Protein AF-A0A7K0Q0A1-F1 (afdb_monomer)

Secondary structure (DSSP, 8-state):
-PPPP--SSPPHHHHHHHHHHHH-S------------BTTB-EEEEEEE-TT--EEEEEEEEHHHHHHHHHHHTT--HHHHHHHHHHTS--HHHHHHHHHHHHHHTT-

Radius of gyration: 14.65 Å; Cα contacts (8 Å, |Δi|>4): 108; chains: 1; bounding box: 31×41×40 Å

Mean predicted aligned error: 4.22 Å

pLDDT: mean 91.86, std 8.68, range [50.81, 98.31]

Solvent-accessible surface area (backbone atoms only — not comparable to full-atom values): 6755 Å² total; per-residue (Å²): 135,81,79,79,78,93,63,97,65,72,51,69,64,58,54,40,56,49,52,26,66,66,57,74,47,98,71,87,74,72,95,71,80,83,89,69,78,42,97,93,39,53,55,51,74,49,78,43,59,48,100,85,69,46,83,74,49,74,52,78,35,51,46,59,58,44,37,51,51,14,26,54,68,70,67,48,61,68,65,64,34,52,47,28,51,73,72,66,47,75,53,71,68,41,50,58,43,35,51,53,56,53,54,61,56,65,77,100

Sequence (108 aa):
MSAPVKTGLPTNKAVLDLLQGLLGRGITVAPGAPVTPTPSRPTAFATYVDPGYGLNAVVLIDLPLAAWCAGALALLPKGGCEDSVSDGELSEMQVEVLHEVVNVAASL

Structure (mmCIF, N/CA/C/O backbone):
data_AF-A0A7K0Q0A1-F1
#
_entry.id   AF-A0A7K0Q0A1-F1
#
loop_
_atom_site.group_PDB
_atom_site.id
_atom_site.type_symbol
_atom_site.label_atom_id
_atom_site.label_alt_id
_atom_site.label_comp_id
_atom_site.label_asym_id
_atom_site.label_entity_id
_atom_site.label_seq_id
_atom_site.pdbx_PDB_ins_code
_atom_site.Cartn_x
_atom_site.Cartn_y
_atom_site.Cartn_z
_atom_site.occupancy
_atom_site.B_iso_or_equiv
_atom_site.auth_seq_id
_atom_site.auth_comp_id
_atom_site.auth_asym_id
_atom_site.auth_atom_id
_atom_site.pdbx_PDB_model_num
ATOM 1 N N . MET A 1 1 ? 4.205 -28.714 -5.685 1.00 50.81 1 MET A N 1
ATOM 2 C CA . MET A 1 1 ? 4.255 -27.237 -5.736 1.00 50.81 1 MET A CA 1
ATOM 3 C C . MET A 1 1 ? 4.790 -26.848 -7.104 1.00 50.81 1 MET A C 1
ATOM 5 O O . MET A 1 1 ? 5.863 -27.323 -7.450 1.00 50.81 1 MET A O 1
ATOM 9 N N . SER A 1 2 ? 4.023 -26.115 -7.914 1.00 54.22 2 SER A N 1
ATOM 10 C CA . SER A 1 2 ? 4.498 -25.647 -9.226 1.00 54.22 2 SER A CA 1
ATOM 11 C C . SER A 1 2 ? 5.517 -24.529 -9.024 1.00 54.22 2 SER A C 1
ATOM 13 O O . SER A 1 2 ? 5.336 -23.706 -8.126 1.00 54.22 2 SER A O 1
ATO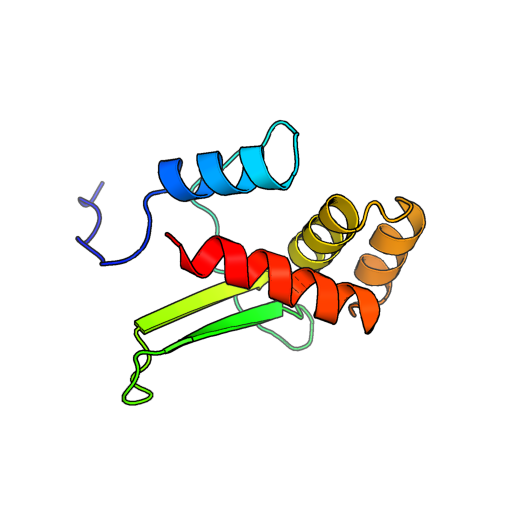M 15 N N . ALA A 1 3 ? 6.578 -24.501 -9.830 1.00 56.62 3 ALA A N 1
ATOM 16 C CA . ALA A 1 3 ? 7.524 -23.391 -9.821 1.00 56.62 3 ALA A CA 1
ATOM 17 C C . ALA A 1 3 ? 6.781 -22.072 -10.122 1.00 56.62 3 ALA A C 1
ATOM 19 O O . ALA A 1 3 ? 5.855 -22.084 -10.944 1.00 56.62 3 ALA A O 1
ATOM 20 N N . PRO A 1 4 ? 7.144 -20.953 -9.470 1.00 60.50 4 PRO A N 1
ATOM 21 C CA . PRO A 1 4 ? 6.532 -19.668 -9.769 1.00 60.50 4 PRO A CA 1
ATOM 22 C C . PRO A 1 4 ? 6.802 -19.297 -11.230 1.00 60.50 4 PRO A C 1
ATOM 24 O O . PRO A 1 4 ? 7.918 -19.455 -11.730 1.00 60.50 4 PRO A O 1
ATOM 27 N N . VAL A 1 5 ? 5.767 -18.811 -11.919 1.00 67.19 5 VAL A N 1
ATOM 28 C CA . VAL A 1 5 ? 5.907 -18.210 -13.250 1.00 67.19 5 VAL A CA 1
ATOM 29 C C . VAL A 1 5 ? 6.926 -17.076 -13.137 1.00 67.19 5 VAL A C 1
ATOM 31 O O . VAL A 1 5 ? 6.818 -16.243 -12.237 1.00 67.19 5 VAL A O 1
ATOM 34 N N . LYS A 1 6 ? 7.926 -17.040 -14.027 1.00 67.19 6 LYS A N 1
ATOM 35 C CA . LYS A 1 6 ? 8.801 -15.868 -14.145 1.00 67.19 6 LYS A CA 1
ATOM 36 C C . LYS A 1 6 ? 7.940 -14.698 -14.611 1.00 67.19 6 LYS A C 1
ATOM 38 O O . LYS A 1 6 ? 7.540 -14.652 -15.769 1.00 67.19 6 LYS A O 1
ATOM 43 N N . THR A 1 7 ? 7.631 -13.800 -13.690 1.00 79.62 7 THR A N 1
ATOM 44 C CA . THR A 1 7 ? 6.931 -12.545 -13.963 1.00 79.62 7 THR A CA 1
ATOM 45 C C . THR A 1 7 ? 7.927 -11.393 -13.859 1.00 79.62 7 THR A C 1
ATOM 47 O O . THR A 1 7 ? 8.970 -11.539 -13.223 1.00 79.62 7 THR A O 1
ATOM 50 N N . GLY A 1 8 ? 7.614 -10.256 -14.484 1.00 84.69 8 GLY A N 1
ATOM 51 C CA . GLY A 1 8 ? 8.336 -8.998 -14.258 1.00 84.69 8 GLY A CA 1
ATOM 52 C C . GLY A 1 8 ? 7.952 -8.307 -12.945 1.00 84.69 8 GLY A C 1
ATOM 53 O O . GLY A 1 8 ? 8.330 -7.165 -12.739 1.00 84.69 8 GLY A O 1
ATOM 54 N N . LEU A 1 9 ? 7.165 -8.969 -12.089 1.00 89.75 9 LEU A N 1
ATOM 55 C CA . LEU A 1 9 ? 6.713 -8.414 -10.820 1.00 89.75 9 LEU A CA 1
ATOM 56 C C . LEU A 1 9 ? 7.783 -8.606 -9.735 1.00 89.75 9 LEU A C 1
ATOM 58 O O . LEU A 1 9 ? 8.541 -9.584 -9.779 1.00 89.75 9 LEU A O 1
ATOM 62 N N . PRO A 1 10 ? 7.824 -7.717 -8.730 1.00 92.25 10 PRO A N 1
ATOM 63 C CA . PRO A 1 10 ? 8.792 -7.814 -7.654 1.00 92.25 10 PRO A CA 1
ATOM 64 C C . PRO A 1 10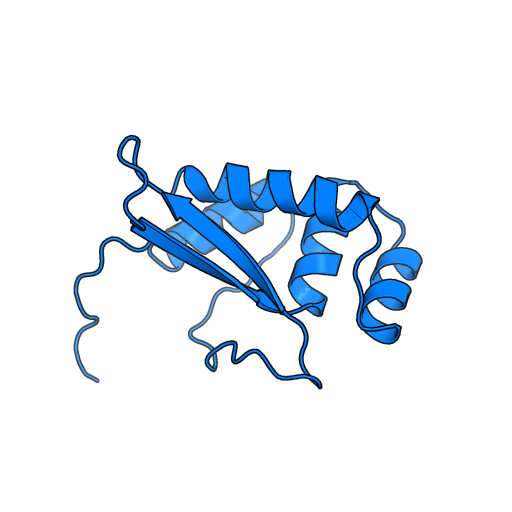 ? 8.640 -9.096 -6.839 1.00 92.25 10 PRO A C 1
ATOM 66 O O . PRO A 1 10 ? 7.555 -9.649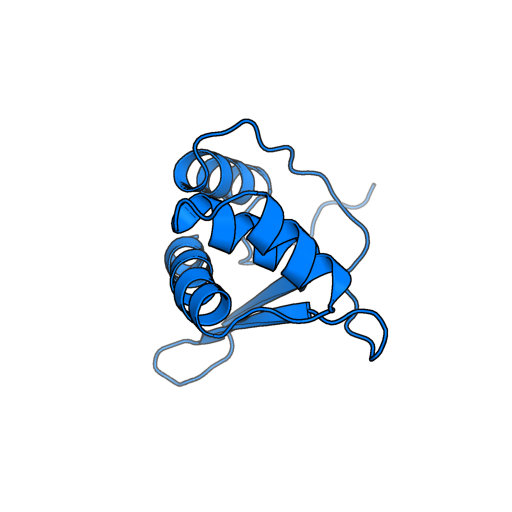 -6.654 1.00 92.25 10 PRO A O 1
ATOM 69 N N . THR A 1 11 ? 9.763 -9.559 -6.295 1.00 91.94 11 THR A N 1
ATOM 70 C CA . THR A 1 11 ? 9.766 -10.691 -5.363 1.00 91.94 11 THR A CA 1
ATOM 71 C C . THR A 1 11 ? 9.162 -10.290 -4.015 1.00 91.94 11 THR A C 1
ATOM 73 O O . THR A 1 11 ? 9.268 -9.138 -3.597 1.00 91.94 11 THR A O 1
ATOM 76 N N . ASN A 1 12 ? 8.632 -11.260 -3.259 1.00 92.00 12 ASN A N 1
ATOM 77 C CA . ASN A 1 12 ? 8.144 -11.022 -1.891 1.00 92.00 12 ASN A CA 1
ATOM 78 C C . ASN A 1 12 ? 9.192 -10.347 -0.992 1.00 92.00 12 ASN A C 1
ATOM 80 O O . ASN A 1 12 ? 8.835 -9.547 -0.133 1.00 92.00 12 ASN A O 1
ATOM 84 N N . LYS A 1 13 ? 10.480 -10.663 -1.188 1.00 93.31 13 LYS A N 1
ATOM 85 C CA . LYS A 1 13 ? 11.573 -10.029 -0.449 1.00 93.31 13 LYS A CA 1
ATOM 86 C C . LYS A 1 13 ? 11.705 -8.543 -0.792 1.00 93.31 13 LYS A C 1
ATOM 88 O O . LYS A 1 13 ? 11.837 -7.743 0.120 1.00 93.31 13 LYS A O 1
ATOM 93 N N . ALA A 1 14 ? 11.632 -8.180 -2.071 1.00 94.69 14 ALA A N 1
ATOM 94 C CA . ALA A 1 14 ? 11.709 -6.781 -2.491 1.00 94.69 14 ALA A CA 1
ATOM 95 C C . ALA A 1 14 ? 10.534 -5.958 -1.930 1.00 94.69 14 ALA A C 1
ATOM 97 O O . ALA A 1 14 ? 10.740 -4.871 -1.400 1.00 94.69 14 ALA A O 1
ATOM 98 N N . VAL A 1 15 ? 9.320 -6.523 -1.948 1.00 94.06 15 VAL A N 1
ATOM 99 C CA . VAL A 1 15 ? 8.134 -5.905 -1.325 1.00 94.06 15 VAL A CA 1
ATOM 100 C C . VAL A 1 15 ? 8.312 -5.753 0.189 1.00 94.06 15 VAL A C 1
ATOM 102 O O . VAL A 1 15 ? 7.997 -4.702 0.743 1.00 94.06 15 VAL A O 1
ATOM 105 N N . LEU A 1 16 ? 8.831 -6.782 0.867 1.00 95.25 16 LEU A N 1
ATOM 106 C CA . LEU A 1 16 ? 9.111 -6.735 2.303 1.00 95.25 16 LEU A CA 1
ATOM 107 C C . LEU A 1 16 ? 10.115 -5.629 2.644 1.00 95.25 16 LEU A C 1
ATOM 109 O O . LEU A 1 16 ? 9.838 -4.821 3.527 1.00 95.25 16 LEU A O 1
ATOM 113 N N . ASP A 1 17 ? 11.249 -5.597 1.944 1.00 95.56 17 ASP A N 1
ATOM 114 C CA . ASP A 1 17 ? 12.325 -4.633 2.178 1.00 95.56 17 ASP A CA 1
ATOM 115 C C . ASP A 1 17 ? 11.812 -3.192 1.958 1.00 95.56 17 ASP A C 1
ATOM 117 O O . ASP A 1 17 ? 12.064 -2.314 2.787 1.00 95.56 17 ASP A O 1
ATOM 121 N N . LEU A 1 18 ? 11.008 -2.965 0.908 1.00 94.88 18 LEU A N 1
ATOM 122 C CA . LEU A 1 18 ? 10.366 -1.675 0.639 1.00 94.88 18 LEU A CA 1
ATOM 123 C C . LEU A 1 18 ? 9.425 -1.253 1.774 1.00 94.88 18 LEU A C 1
ATOM 125 O O . LEU A 1 18 ? 9.555 -0.154 2.307 1.00 94.88 18 LEU A O 1
ATOM 129 N N . LEU A 1 19 ? 8.478 -2.114 2.161 1.00 93.75 19 LEU A N 1
ATOM 130 C CA . LEU A 1 19 ? 7.474 -1.781 3.177 1.00 93.75 19 LEU A CA 1
ATOM 131 C C . LEU A 1 19 ? 8.092 -1.612 4.569 1.00 93.75 19 LEU A C 1
ATOM 133 O O . LEU A 1 19 ? 7.645 -0.756 5.329 1.00 93.75 19 LEU A O 1
ATOM 137 N N . GLN A 1 20 ? 9.120 -2.390 4.918 1.00 94.88 20 GLN A N 1
ATOM 138 C CA . GLN A 1 20 ? 9.852 -2.201 6.174 1.00 94.88 20 GLN A CA 1
ATOM 139 C C . GLN A 1 20 ? 10.592 -0.863 6.196 1.00 94.88 20 GLN A C 1
ATOM 141 O O . GLN A 1 20 ? 10.524 -0.156 7.200 1.00 94.88 20 GLN A O 1
ATOM 146 N N . GLY A 1 21 ? 11.260 -0.504 5.094 1.00 92.81 21 GLY A N 1
ATOM 147 C CA . GLY A 1 21 ? 11.940 0.783 4.962 1.00 92.81 21 GLY A CA 1
ATOM 148 C C . GLY A 1 21 ? 10.971 1.963 5.010 1.00 92.81 21 GLY A C 1
ATOM 149 O O . GLY A 1 21 ? 11.215 2.926 5.730 1.00 92.81 21 GLY A O 1
ATOM 150 N N . LEU A 1 22 ? 9.846 1.859 4.299 1.00 91.88 22 LEU A N 1
ATOM 151 C CA . LEU A 1 22 ? 8.840 2.917 4.208 1.00 91.88 22 LEU A CA 1
ATOM 152 C C . LEU A 1 22 ? 8.081 3.127 5.523 1.00 91.88 22 LEU A C 1
ATOM 154 O O . LEU A 1 22 ? 7.822 4.260 5.913 1.00 91.88 22 LEU A O 1
ATOM 158 N N . LEU A 1 23 ? 7.703 2.041 6.202 1.00 89.88 23 LEU A N 1
ATOM 159 C CA . LEU A 1 23 ? 6.826 2.100 7.377 1.00 89.88 23 LEU A CA 1
ATOM 160 C C . LEU A 1 23 ? 7.591 2.071 8.708 1.00 89.88 23 LEU A C 1
ATOM 162 O O . LEU A 1 23 ? 6.969 2.195 9.762 1.00 89.88 23 LEU A O 1
ATOM 166 N N . GLY A 1 24 ? 8.910 1.850 8.682 1.00 89.81 24 GLY A N 1
ATOM 167 C CA . GLY A 1 24 ? 9.777 1.875 9.865 1.00 89.81 24 GLY A CA 1
ATOM 168 C C . GLY A 1 24 ? 9.425 0.842 10.943 1.00 89.81 24 GLY A C 1
ATOM 169 O O . GLY A 1 24 ? 9.722 1.052 12.118 1.00 89.81 24 GLY A O 1
ATOM 170 N N . ARG A 1 25 ? 8.754 -0.259 10.578 1.00 89.19 25 ARG A N 1
ATOM 171 C CA . ARG A 1 25 ? 8.250 -1.278 11.516 1.00 89.19 25 ARG A CA 1
ATOM 172 C C . ARG A 1 25 ? 8.382 -2.691 10.964 1.00 89.19 25 ARG A C 1
ATOM 174 O O . ARG A 1 25 ? 8.587 -2.895 9.771 1.00 89.19 25 ARG A O 1
ATOM 181 N N . GLY A 1 26 ? 8.229 -3.679 11.843 1.00 91.94 26 GLY A N 1
ATOM 182 C CA . GLY A 1 26 ? 8.200 -5.083 11.445 1.00 91.94 26 GLY A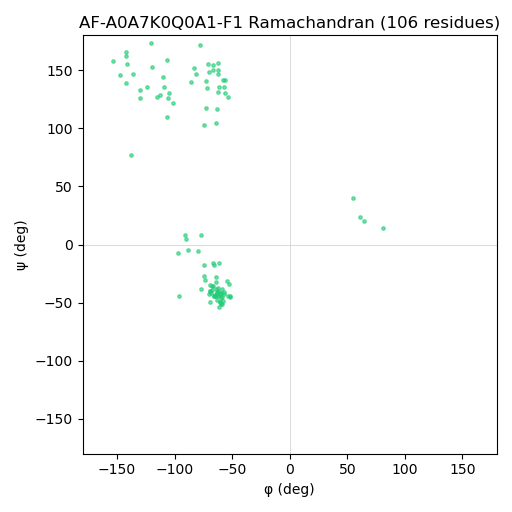 CA 1
ATOM 183 C C . GLY A 1 26 ? 7.011 -5.377 10.529 1.00 91.94 26 GLY A C 1
ATOM 184 O O . GLY A 1 26 ? 5.862 -5.259 10.948 1.00 91.94 26 GLY A O 1
ATOM 185 N N . ILE A 1 27 ? 7.298 -5.772 9.289 1.00 94.19 27 ILE A N 1
ATOM 186 C CA . ILE A 1 27 ? 6.310 -6.214 8.296 1.00 94.19 27 ILE A CA 1
ATOM 187 C C . ILE A 1 27 ? 6.469 -7.713 8.062 1.00 94.19 27 ILE A C 1
ATOM 189 O O . ILE A 1 27 ? 7.583 -8.236 8.075 1.00 94.19 27 ILE A O 1
ATOM 193 N N . THR A 1 28 ? 5.348 -8.397 7.841 1.00 93.25 28 THR A N 1
ATOM 194 C CA . THR A 1 28 ? 5.316 -9.784 7.369 1.00 93.25 28 THR A CA 1
ATOM 195 C C . THR A 1 28 ? 4.740 -9.801 5.963 1.00 93.25 28 THR A C 1
ATOM 197 O O . THR A 1 28 ? 3.662 -9.261 5.735 1.00 93.25 28 THR A O 1
ATOM 200 N N . VAL A 1 29 ? 5.444 -10.442 5.031 1.00 92.50 29 VAL A N 1
ATOM 201 C CA . VAL A 1 29 ? 4.946 -10.705 3.677 1.00 92.50 29 VAL A CA 1
ATOM 202 C C . VAL A 1 29 ? 4.811 -12.209 3.509 1.00 92.50 29 VAL A C 1
ATOM 204 O O . VAL A 1 29 ? 5.762 -12.959 3.731 1.00 92.50 29 VAL A O 1
ATOM 207 N N . ALA A 1 30 ? 3.626 -12.648 3.104 1.00 90.38 30 ALA A N 1
ATOM 208 C CA . ALA A 1 30 ? 3.325 -14.041 2.824 1.00 90.38 30 ALA A CA 1
ATOM 209 C C . ALA A 1 30 ? 2.402 -14.131 1.601 1.00 90.38 30 ALA A C 1
ATOM 211 O O . ALA A 1 30 ? 1.674 -13.178 1.318 1.00 90.38 30 ALA A O 1
ATOM 212 N N . PRO A 1 31 ? 2.400 -15.265 0.879 1.00 87.19 31 PRO A N 1
ATOM 213 C CA . PRO A 1 31 ? 1.360 -15.538 -0.103 1.00 87.19 31 PRO A CA 1
ATOM 214 C C . PRO A 1 31 ? -0.025 -15.409 0.543 1.00 87.19 31 PRO A C 1
ATOM 216 O O . PRO A 1 31 ? -0.285 -16.020 1.579 1.00 87.19 31 PRO A O 1
ATOM 219 N N . GLY A 1 32 ? -0.894 -14.603 -0.063 1.00 84.75 32 GLY A N 1
ATOM 220 C CA . GLY A 1 32 ? -2.237 -14.318 0.435 1.00 84.75 32 GLY A CA 1
ATOM 221 C C . GLY A 1 32 ? -3.329 -14.719 -0.553 1.00 84.75 32 GLY A C 1
ATOM 222 O O . GLY A 1 32 ? -3.058 -15.107 -1.691 1.00 84.75 32 GLY A O 1
ATOM 223 N N . ALA A 1 33 ? -4.582 -14.606 -0.109 1.00 86.12 33 ALA A N 1
ATOM 224 C CA . ALA A 1 33 ? -5.724 -14.695 -1.010 1.00 86.12 33 ALA A CA 1
ATOM 225 C C . ALA A 1 33 ? -5.735 -13.492 -1.978 1.00 86.12 33 ALA A C 1
ATOM 227 O O . ALA A 1 33 ? -5.299 -12.405 -1.593 1.00 86.12 33 ALA A O 1
ATOM 228 N N . PRO A 1 34 ? -6.260 -13.645 -3.206 1.00 85.06 34 PRO A N 1
ATOM 229 C CA . PRO A 1 34 ? -6.391 -12.529 -4.134 1.00 85.06 34 PRO A CA 1
ATOM 230 C C . PRO A 1 34 ? -7.211 -11.376 -3.540 1.00 85.06 34 PRO A C 1
ATOM 232 O O . PRO A 1 34 ? -8.291 -11.585 -2.978 1.00 85.06 34 PRO A O 1
ATOM 235 N N . VAL A 1 35 ? -6.734 -10.146 -3.726 1.00 87.38 35 VAL A N 1
ATOM 236 C CA . VAL A 1 35 ? -7.519 -8.938 -3.454 1.00 87.38 35 VAL A CA 1
ATOM 237 C C . VAL A 1 35 ? -8.541 -8.797 -4.582 1.00 87.38 35 VAL A C 1
ATOM 239 O O . VAL A 1 35 ? -8.188 -8.446 -5.702 1.00 87.38 35 VAL A O 1
ATOM 242 N N . THR A 1 36 ? -9.799 -9.146 -4.303 1.00 89.94 36 THR A N 1
ATOM 243 C CA . THR A 1 36 ? -10.903 -9.069 -5.275 1.00 89.94 36 THR A CA 1
ATOM 244 C C . THR A 1 36 ? -11.803 -7.886 -4.916 1.00 89.94 36 THR A C 1
ATOM 246 O O . THR A 1 36 ? -12.486 -7.961 -3.888 1.00 89.94 36 THR A O 1
ATOM 249 N N . PRO A 1 37 ? -11.814 -6.808 -5.720 1.00 90.50 37 PRO A N 1
ATOM 250 C CA . PRO A 1 37 ? -12.684 -5.662 -5.482 1.00 90.50 37 PRO A CA 1
ATOM 251 C C . PRO A 1 37 ? -14.159 -6.068 -5.571 1.00 90.50 37 PRO A C 1
ATOM 253 O O . PRO A 1 37 ? -14.580 -6.723 -6.525 1.00 90.50 37 PRO A O 1
ATOM 256 N N . THR A 1 38 ? -14.954 -5.677 -4.578 1.00 90.94 38 THR A N 1
ATOM 257 C CA . THR A 1 38 ? -16.421 -5.832 -4.581 1.00 90.94 38 THR A CA 1
ATOM 258 C C . THR A 1 38 ? -17.048 -4.602 -3.924 1.00 90.94 38 THR A C 1
ATOM 260 O O . THR A 1 38 ? -16.351 -3.931 -3.164 1.00 90.94 38 THR A O 1
ATOM 263 N N . PRO A 1 39 ? -18.351 -4.320 -4.111 1.00 86.50 39 PRO A N 1
ATOM 264 C CA . PRO A 1 39 ? -19.006 -3.216 -3.401 1.00 86.50 39 PRO A CA 1
ATOM 265 C C . PRO A 1 39 ? -18.851 -3.284 -1.871 1.00 86.50 39 PRO A C 1
ATOM 267 O O . PRO A 1 39 ? -18.766 -2.259 -1.215 1.00 86.50 39 PRO A O 1
ATOM 270 N N . SER A 1 40 ? -18.760 -4.493 -1.304 1.00 88.88 40 SER A N 1
ATOM 271 C CA . SER A 1 40 ? -18.535 -4.731 0.131 1.00 88.88 40 SER A CA 1
ATOM 272 C C . SER A 1 40 ? -17.059 -4.793 0.548 1.00 88.88 40 SER A C 1
ATOM 274 O O . SER A 1 40 ? -16.761 -4.985 1.723 1.00 88.88 40 SER A O 1
ATOM 276 N N . ARG A 1 41 ? -16.123 -4.727 -0.406 1.00 88.31 41 ARG A N 1
ATOM 277 C CA . ARG A 1 41 ? -14.670 -4.774 -0.178 1.00 88.31 41 ARG A CA 1
ATOM 278 C C . ARG A 1 41 ? -13.997 -3.740 -1.083 1.00 88.31 41 ARG A C 1
ATOM 280 O O . ARG A 1 41 ? -13.463 -4.132 -2.127 1.00 88.31 41 ARG A O 1
ATOM 287 N N . PRO A 1 42 ? -14.064 -2.448 -0.723 1.00 91.38 42 PRO A N 1
ATOM 288 C CA . PRO A 1 42 ? -13.368 -1.401 -1.453 1.00 91.38 42 PRO A CA 1
ATOM 289 C C . PRO A 1 42 ? -11.854 -1.631 -1.403 1.00 91.38 42 PRO A C 1
ATOM 291 O O . PRO A 1 42 ? -11.301 -2.171 -0.439 1.00 91.38 42 PRO A O 1
ATOM 294 N N . THR A 1 43 ? -11.187 -1.246 -2.483 1.00 94.44 43 THR A N 1
ATOM 295 C CA . THR A 1 43 ? -9.750 -1.444 -2.683 1.00 94.44 43 THR A CA 1
ATOM 296 C C . THR A 1 43 ? -9.183 -0.231 -3.394 1.00 94.44 43 THR A C 1
ATOM 298 O O . THR A 1 43 ? -9.784 0.239 -4.362 1.00 94.44 43 THR A O 1
ATOM 301 N N . ALA A 1 44 ? -8.002 0.214 -2.987 1.00 94.12 44 ALA A N 1
ATOM 302 C CA . ALA A 1 44 ? -7.209 1.122 -3.796 1.00 94.12 44 ALA A CA 1
ATOM 303 C C . ALA A 1 44 ? -6.453 0.326 -4.868 1.00 94.12 44 ALA A C 1
ATOM 305 O O . ALA A 1 44 ? -6.033 -0.813 -4.636 1.00 94.12 44 ALA A O 1
ATOM 306 N N . PHE A 1 45 ? -6.260 0.922 -6.041 1.00 94.44 45 PHE A N 1
ATOM 307 C CA . PHE A 1 45 ? -5.382 0.363 -7.061 1.00 94.44 45 PHE A CA 1
ATOM 308 C C . PHE A 1 45 ? -4.517 1.453 -7.684 1.00 94.44 45 PHE A C 1
ATOM 310 O O . PHE A 1 45 ? -4.947 2.594 -7.833 1.00 94.44 45 PHE A O 1
ATOM 317 N N . ALA A 1 46 ? -3.299 1.078 -8.062 1.00 95.44 46 ALA A N 1
ATOM 318 C CA . ALA A 1 46 ? -2.376 1.925 -8.801 1.00 95.44 46 ALA A CA 1
ATOM 319 C C . ALA A 1 46 ? -1.954 1.211 -10.082 1.00 95.44 46 ALA A C 1
ATOM 321 O O . ALA A 1 46 ? -1.649 0.016 -10.069 1.00 95.44 46 ALA A O 1
ATOM 322 N N . THR A 1 47 ? -1.946 1.948 -11.187 1.00 95.81 47 THR A N 1
ATOM 323 C CA . THR A 1 47 ? -1.505 1.462 -12.495 1.00 95.81 47 THR A CA 1
ATOM 324 C C . THR A 1 47 ? -0.140 2.042 -12.820 1.00 95.81 47 THR A C 1
ATOM 326 O O . THR A 1 47 ? 0.020 3.262 -12.837 1.00 95.81 47 THR A O 1
ATOM 329 N N . TYR A 1 48 ? 0.817 1.180 -13.141 1.00 94.94 48 TYR A N 1
ATOM 330 C CA . TYR A 1 48 ? 2.130 1.580 -13.632 1.00 94.94 48 TYR A CA 1
ATOM 331 C C . TYR A 1 48 ? 2.159 1.407 -15.141 1.00 94.94 48 TYR A C 1
ATOM 333 O O . TYR A 1 48 ? 1.918 0.307 -15.647 1.00 94.94 48 TYR A O 1
ATOM 341 N N . VAL A 1 49 ? 2.438 2.496 -15.849 1.00 94.81 49 VAL A N 1
ATOM 342 C CA . VAL A 1 49 ? 2.457 2.531 -17.312 1.00 94.81 49 VAL A CA 1
ATOM 343 C C . VAL A 1 49 ? 3.835 2.924 -17.835 1.00 94.81 49 VAL A C 1
ATOM 345 O O . VAL A 1 49 ? 4.593 3.613 -17.153 1.00 94.81 49 VAL A O 1
ATOM 348 N N . ASP A 1 50 ? 4.167 2.472 -19.039 1.00 92.31 50 ASP A N 1
ATOM 349 C CA . ASP A 1 50 ? 5.355 2.918 -19.766 1.00 92.31 50 ASP A CA 1
ATOM 350 C C . ASP A 1 50 ? 5.146 4.312 -20.416 1.00 92.31 50 ASP A C 1
ATOM 352 O O . ASP A 1 50 ? 4.027 4.836 -20.428 1.00 92.31 50 ASP A O 1
ATOM 356 N N . PRO A 1 51 ? 6.197 4.946 -20.981 1.00 93.88 51 PRO A N 1
ATOM 357 C CA . PRO A 1 51 ? 6.071 6.241 -21.666 1.00 93.88 51 PRO A CA 1
ATOM 358 C C . PRO A 1 51 ? 5.141 6.252 -22.892 1.00 93.88 51 PRO A C 1
ATOM 360 O O . PRO A 1 51 ? 4.762 7.323 -23.359 1.00 93.88 51 PRO A O 1
ATOM 363 N N . GLY A 1 52 ? 4.796 5.083 -23.437 1.00 96.50 52 GLY A N 1
ATOM 364 C CA . GLY A 1 52 ? 3.798 4.905 -24.492 1.00 96.50 52 GLY A CA 1
ATOM 365 C C . GLY A 1 52 ? 2.382 4.657 -23.960 1.00 96.50 52 GLY A C 1
ATOM 366 O O . GLY A 1 52 ? 1.496 4.354 -24.757 1.00 96.50 52 GLY A O 1
ATOM 367 N N . TYR A 1 53 ? 2.161 4.790 -22.646 1.00 91.50 53 TYR A N 1
ATOM 368 C CA . TYR A 1 53 ? 0.917 4.480 -21.933 1.00 91.50 53 TYR A CA 1
ATOM 369 C C . TYR A 1 53 ? 0.512 2.994 -21.955 1.00 91.50 53 TYR A C 1
ATOM 371 O O . TYR A 1 53 ? -0.646 2.658 -21.696 1.00 91.50 53 TYR A O 1
ATOM 379 N N . GLY A 1 54 ? 1.451 2.084 -22.225 1.00 94.88 54 GLY A N 1
ATOM 380 C CA . GLY A 1 54 ? 1.249 0.645 -22.064 1.00 94.88 54 GLY A CA 1
ATOM 381 C C . GLY A 1 54 ? 1.202 0.246 -20.588 1.00 94.88 54 GLY A C 1
ATOM 382 O O . GLY A 1 54 ? 2.023 0.703 -19.798 1.00 94.88 54 GLY A O 1
ATOM 383 N N . LEU A 1 55 ? 0.242 -0.598 -20.192 1.00 93.62 55 LEU A N 1
ATOM 384 C CA . LEU A 1 55 ? 0.130 -1.091 -18.814 1.00 93.62 55 LEU A CA 1
ATOM 385 C C . LEU A 1 55 ? 1.231 -2.118 -18.506 1.00 93.62 55 LEU A C 1
ATOM 387 O O . LEU A 1 55 ? 1.232 -3.208 -19.075 1.00 93.62 55 LEU A O 1
ATOM 391 N N . ASN A 1 56 ? 2.103 -1.801 -17.547 1.00 91.81 56 ASN A N 1
ATOM 392 C CA . ASN A 1 56 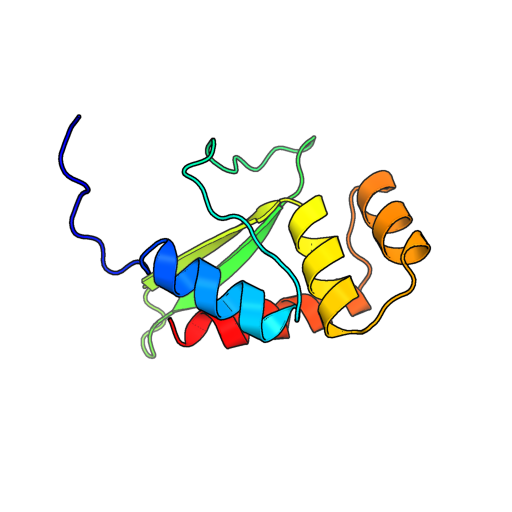? 3.197 -2.672 -17.109 1.00 91.81 56 ASN A CA 1
ATOM 393 C C . ASN A 1 56 ? 2.834 -3.493 -15.872 1.00 91.81 56 ASN A C 1
ATOM 395 O O . ASN A 1 56 ? 3.132 -4.684 -15.799 1.00 91.81 56 ASN A O 1
ATOM 399 N N . ALA A 1 57 ? 2.204 -2.854 -14.885 1.00 93.88 57 ALA A N 1
ATOM 400 C CA . ALA A 1 57 ? 1.842 -3.493 -13.628 1.00 93.88 57 ALA A CA 1
ATOM 401 C C . ALA A 1 57 ? 0.631 -2.816 -12.981 1.00 93.88 57 ALA A C 1
ATOM 403 O O . ALA A 1 57 ? 0.336 -1.645 -13.226 1.00 93.88 57 ALA A O 1
ATOM 404 N N . VAL A 1 58 ? -0.048 -3.565 -12.114 1.00 93.88 58 VAL A N 1
ATOM 405 C CA . VAL A 1 58 ? -1.105 -3.057 -11.238 1.00 93.88 58 VAL A CA 1
ATOM 406 C C . VAL A 1 58 ? -0.808 -3.520 -9.823 1.00 93.88 58 VAL A C 1
ATOM 408 O O . VAL A 1 58 ? -0.542 -4.702 -9.600 1.00 93.88 58 VAL A O 1
ATOM 411 N N . VAL A 1 59 ? -0.895 -2.601 -8.870 1.00 94.19 59 VAL A N 1
ATOM 412 C CA . VAL A 1 59 ? -0.928 -2.928 -7.444 1.00 94.19 59 VAL A CA 1
ATOM 413 C C . VAL A 1 59 ? -2.359 -2.761 -6.957 1.00 94.19 59 VAL A C 1
ATOM 415 O O . VAL A 1 59 ? -2.980 -1.733 -7.211 1.00 94.19 59 VAL A O 1
ATOM 418 N N . LEU A 1 60 ? -2.874 -3.778 -6.264 1.00 94.94 60 LEU A N 1
ATOM 419 C CA . LEU A 1 60 ? -4.133 -3.707 -5.527 1.00 94.94 60 LEU A CA 1
ATOM 420 C C . LEU A 1 60 ? -3.840 -3.725 -4.032 1.00 94.94 60 LEU A C 1
ATOM 422 O O . LEU A 1 60 ? -3.048 -4.540 -3.557 1.00 94.94 60 LEU A O 1
ATOM 426 N N . ILE A 1 61 ? -4.517 -2.848 -3.303 1.00 95.00 61 ILE A N 1
ATOM 427 C CA . ILE A 1 61 ? -4.376 -2.679 -1.862 1.00 95.00 61 ILE A CA 1
ATOM 428 C C . ILE A 1 61 ? -5.785 -2.717 -1.279 1.00 95.00 61 ILE A C 1
ATOM 430 O O . ILE A 1 61 ? -6.670 -1.989 -1.733 1.00 95.00 61 ILE A O 1
ATOM 434 N N . ASP A 1 62 ? -6.023 -3.586 -0.299 1.00 95.12 62 ASP A N 1
ATOM 435 C CA . ASP A 1 62 ? -7.289 -3.532 0.425 1.00 95.12 62 ASP A CA 1
ATOM 436 C C . ASP A 1 62 ? -7.394 -2.235 1.242 1.00 95.12 62 ASP A C 1
ATOM 438 O O . ASP A 1 62 ? -6.391 -1.599 1.574 1.00 95.12 62 ASP A O 1
ATOM 442 N N . LEU A 1 63 ? -8.626 -1.803 1.519 1.00 95.94 63 LEU A N 1
ATOM 443 C CA . LEU A 1 63 ? -8.857 -0.553 2.238 1.00 95.94 63 LEU A CA 1
ATOM 444 C C . LEU A 1 63 ? -8.098 -0.479 3.581 1.00 95.94 63 LEU A C 1
ATOM 446 O O . LEU A 1 63 ? -7.470 0.554 3.826 1.00 95.94 63 LEU A O 1
ATOM 450 N N . PRO A 1 64 ? -8.076 -1.530 4.432 1.00 95.56 64 PRO A N 1
ATOM 451 C CA . PRO A 1 64 ? -7.316 -1.476 5.673 1.00 95.56 64 PRO A CA 1
ATOM 452 C C . PRO A 1 64 ? -5.830 -1.213 5.452 1.00 95.56 64 PRO A C 1
ATOM 454 O O . PRO A 1 64 ? -5.280 -0.297 6.062 1.00 95.56 64 PRO A O 1
ATOM 457 N N . LEU A 1 65 ? -5.165 -1.969 4.575 1.00 94.88 65 LEU A N 1
ATOM 458 C CA . LEU A 1 65 ? -3.743 -1.768 4.321 1.00 94.88 65 LEU A CA 1
ATOM 459 C C . LEU A 1 65 ? -3.475 -0.380 3.735 1.00 94.88 65 LEU A C 1
ATOM 461 O O . LEU A 1 6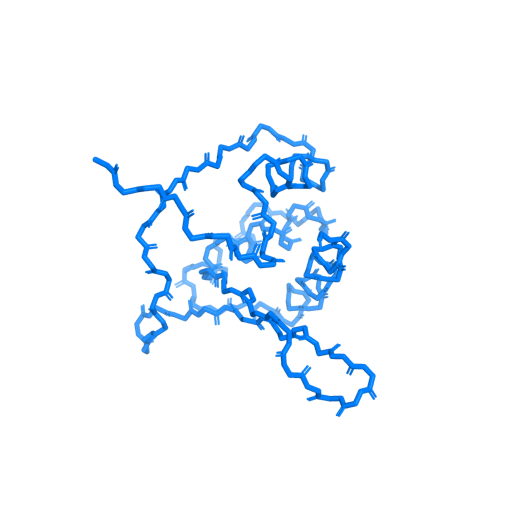5 ? -2.499 0.255 4.126 1.00 94.88 65 LEU A O 1
ATOM 465 N N . ALA A 1 66 ? -4.352 0.123 2.865 1.00 96.81 66 ALA A N 1
ATOM 466 C CA . ALA A 1 66 ? -4.237 1.464 2.304 1.00 96.81 66 ALA A CA 1
ATOM 467 C C . ALA A 1 66 ? -4.289 2.550 3.396 1.00 96.81 66 ALA A C 1
ATOM 469 O O . ALA A 1 66 ? -3.377 3.378 3.474 1.00 96.81 66 ALA A O 1
ATOM 470 N N . ALA A 1 67 ? -5.282 2.493 4.292 1.00 97.44 67 ALA A N 1
ATOM 471 C CA . ALA A 1 67 ? -5.420 3.428 5.409 1.00 97.44 67 ALA A CA 1
ATOM 472 C C . ALA A 1 67 ? -4.203 3.382 6.348 1.00 97.44 67 ALA A C 1
ATOM 474 O O . ALA A 1 67 ? -3.672 4.423 6.734 1.00 97.44 67 ALA A O 1
ATOM 475 N N . TRP A 1 68 ? -3.709 2.183 6.676 1.00 96.38 68 TRP A N 1
ATOM 476 C CA . TRP A 1 68 ? -2.559 2.011 7.570 1.00 96.38 68 TRP A CA 1
ATOM 477 C C . TRP A 1 68 ? -1.215 2.381 6.939 1.00 96.38 68 TRP A C 1
ATOM 479 O O . TRP A 1 68 ? -0.307 2.790 7.670 1.00 96.38 68 TRP A O 1
ATOM 489 N N . CYS A 1 69 ? -1.056 2.224 5.624 1.00 96.19 69 CYS A N 1
ATOM 490 C CA . CYS A 1 69 ? 0.125 2.685 4.895 1.00 96.19 69 CYS A CA 1
ATOM 491 C C . CYS A 1 69 ? 0.160 4.212 4.836 1.00 96.19 69 CYS A C 1
ATOM 493 O O . CYS A 1 69 ? 1.166 4.803 5.225 1.00 96.19 69 CYS A O 1
ATOM 495 N N . ALA A 1 70 ? -0.949 4.842 4.436 1.00 96.31 70 ALA A N 1
ATOM 496 C CA . ALA A 1 70 ? -1.069 6.296 4.426 1.00 96.31 70 ALA A CA 1
ATOM 497 C C . ALA A 1 70 ? -0.879 6.879 5.835 1.00 96.31 70 ALA A C 1
ATOM 499 O O . ALA A 1 70 ? -0.082 7.790 6.038 1.00 96.31 70 ALA A O 1
ATOM 500 N N . GLY A 1 71 ? -1.532 6.284 6.835 1.00 96.00 71 GLY A N 1
ATOM 501 C CA . GLY A 1 71 ? -1.418 6.697 8.228 1.00 96.00 71 GLY A CA 1
ATOM 502 C C . GLY A 1 71 ? -0.004 6.619 8.785 1.00 96.00 71 GLY A C 1
ATOM 503 O O . GLY A 1 71 ? 0.441 7.538 9.464 1.00 96.00 71 GLY A O 1
ATOM 504 N N . ALA A 1 72 ? 0.729 5.553 8.472 1.00 94.75 72 ALA A N 1
ATOM 505 C CA . ALA A 1 72 ? 2.116 5.427 8.899 1.00 94.75 72 ALA A CA 1
ATOM 506 C C . ALA A 1 72 ? 3.038 6.431 8.193 1.00 94.75 72 ALA A C 1
ATOM 508 O O . ALA A 1 72 ? 3.888 7.019 8.856 1.00 94.75 72 ALA A O 1
ATOM 509 N N . LEU A 1 73 ? 2.861 6.656 6.886 1.00 94.88 73 LEU A N 1
ATOM 510 C CA . LEU A 1 73 ? 3.706 7.576 6.121 1.00 94.88 73 LEU A CA 1
ATOM 511 C C . LEU A 1 73 ? 3.473 9.045 6.513 1.00 94.88 73 LEU A C 1
ATOM 513 O O . LEU A 1 73 ? 4.431 9.799 6.655 1.00 94.88 73 LEU A O 1
ATOM 517 N N . ALA A 1 74 ? 2.218 9.437 6.744 1.00 95.12 74 ALA A N 1
ATOM 518 C CA . ALA A 1 74 ? 1.847 10.793 7.160 1.00 95.12 74 ALA A CA 1
ATOM 519 C C . ALA A 1 74 ? 1.807 11.001 8.684 1.00 95.12 74 ALA A C 1
ATOM 521 O O . ALA A 1 74 ? 1.427 12.077 9.142 1.00 95.12 74 ALA A O 1
ATOM 522 N N . LEU A 1 75 ? 2.198 9.995 9.475 1.00 94.50 75 LEU A N 1
ATOM 523 C CA . LEU A 1 75 ? 2.189 10.035 10.945 1.00 94.50 75 LEU A CA 1
ATOM 524 C C . LEU A 1 75 ? 0.812 10.396 11.533 1.00 94.50 75 LEU A C 1
ATOM 526 O O . LEU A 1 75 ? 0.703 11.143 12.509 1.00 94.50 75 LEU A O 1
ATOM 530 N N . LEU A 1 76 ? -0.253 9.858 10.938 1.00 95.19 76 LEU A N 1
ATOM 531 C CA . LEU A 1 76 ? -1.619 10.110 11.376 1.00 95.19 76 LEU A CA 1
ATOM 532 C C . LEU A 1 76 ? -1.909 9.450 12.729 1.00 95.19 76 LEU A C 1
ATOM 534 O O . LEU A 1 76 ? -1.403 8.358 13.017 1.00 95.19 76 LEU A O 1
ATOM 538 N N . PRO A 1 77 ? -2.781 10.058 13.554 1.00 95.62 77 PRO A N 1
ATOM 539 C CA . PRO A 1 77 ? -3.287 9.406 14.750 1.00 95.62 77 PRO A CA 1
ATOM 540 C C . PRO A 1 77 ? -3.944 8.067 14.410 1.00 95.62 77 PRO A C 1
ATOM 542 O O . PRO A 1 77 ? -4.678 7.951 13.428 1.00 95.62 77 PRO A O 1
ATOM 545 N N . LYS A 1 78 ? -3.741 7.072 15.279 1.00 96.06 78 LYS A N 1
ATOM 546 C CA . LYS A 1 78 ? -4.320 5.732 15.116 1.00 96.06 78 LYS A CA 1
ATOM 547 C C . LYS A 1 78 ? -5.837 5.775 14.888 1.00 96.06 78 LYS A C 1
ATOM 549 O O . LYS A 1 78 ? -6.312 5.109 13.977 1.00 96.06 78 LYS A O 1
ATOM 554 N N . GLY A 1 79 ? -6.552 6.588 15.672 1.00 97.62 79 GLY A N 1
ATOM 555 C CA . GLY A 1 79 ? -8.009 6.719 15.574 1.00 97.62 79 GLY A CA 1
ATOM 556 C C . GLY A 1 79 ? -8.472 7.133 14.177 1.00 97.62 79 GLY A C 1
ATOM 557 O O . GLY A 1 79 ? -9.349 6.491 13.625 1.00 97.62 79 GLY A O 1
ATOM 558 N N . GLY A 1 80 ? -7.782 8.082 13.534 1.00 95.81 80 GLY A N 1
ATOM 559 C CA . GLY A 1 80 ? -8.135 8.500 12.174 1.00 95.81 80 GLY A CA 1
ATOM 560 C C . GLY A 1 80 ? -7.970 7.391 11.128 1.00 95.81 80 GLY A C 1
ATOM 561 O O . GLY A 1 80 ? -8.691 7.369 10.141 1.00 95.81 80 GLY A O 1
ATOM 562 N N . CYS A 1 81 ? -7.055 6.440 11.344 1.00 97.62 81 CYS A N 1
ATOM 563 C CA . CYS A 1 81 ? -6.937 5.268 10.473 1.00 97.62 81 CYS A CA 1
ATOM 564 C C . CYS A 1 81 ? -8.041 4.241 10.754 1.00 97.62 81 CYS A C 1
ATOM 566 O O . CYS A 1 81 ? -8.541 3.618 9.823 1.00 97.62 81 CYS A O 1
ATOM 568 N N . GLU A 1 82 ? -8.408 4.051 12.025 1.00 98.31 82 GLU A N 1
ATOM 569 C CA . GLU A 1 82 ? -9.503 3.161 12.430 1.00 98.31 82 GLU A CA 1
ATOM 570 C C . GLU A 1 82 ? -10.847 3.645 11.877 1.00 98.31 82 GLU A C 1
ATOM 572 O O . GLU A 1 82 ? -11.606 2.830 11.352 1.00 98.31 82 GLU A O 1
ATOM 577 N N . ASP A 1 83 ? -11.083 4.957 11.912 1.00 97.94 83 ASP A N 1
ATOM 578 C CA . ASP A 1 83 ? -12.287 5.593 11.378 1.00 97.94 83 ASP A CA 1
ATOM 579 C C . ASP A 1 83 ? -12.423 5.322 9.872 1.00 97.94 83 ASP A C 1
ATOM 581 O O . ASP A 1 83 ? -13.430 4.773 9.443 1.00 97.94 83 ASP A O 1
ATOM 585 N N . SER A 1 84 ? -11.372 5.543 9.073 1.00 97.31 84 SER A N 1
ATOM 586 C CA . SER A 1 84 ? -11.395 5.251 7.625 1.00 97.31 84 SER A CA 1
ATOM 587 C C . SER A 1 84 ? -11.692 3.787 7.300 1.00 97.31 84 SER A C 1
ATOM 589 O O . SER A 1 84 ? -12.395 3.468 6.342 1.00 97.31 84 SER A O 1
ATOM 591 N N . VAL A 1 85 ? -11.156 2.863 8.103 1.00 97.12 85 VAL A N 1
ATOM 592 C CA . VAL A 1 85 ? -11.426 1.431 7.929 1.00 97.12 85 VAL A CA 1
ATOM 593 C C . VAL A 1 85 ? -12.871 1.092 8.282 1.00 97.12 85 VAL A C 1
ATOM 595 O O . VAL A 1 85 ? -13.483 0.283 7.586 1.00 97.12 85 VAL A O 1
ATOM 598 N N . SER A 1 86 ? -13.407 1.698 9.342 1.00 96.31 86 SER A N 1
ATOM 599 C CA . SER A 1 86 ? -14.799 1.529 9.766 1.00 96.31 86 SER A CA 1
ATOM 600 C C . SER A 1 86 ? -15.779 2.106 8.745 1.00 96.31 86 SER A C 1
ATOM 602 O O . SER A 1 86 ? -16.766 1.456 8.404 1.00 96.31 86 SER A O 1
ATOM 604 N N . ASP A 1 87 ? -15.482 3.297 8.232 1.00 95.69 87 ASP A N 1
ATOM 605 C CA . ASP A 1 87 ? -16.332 4.033 7.296 1.00 95.69 87 ASP A CA 1
ATOM 606 C C . ASP A 1 87 ? -16.296 3.437 5.883 1.00 95.69 87 ASP A C 1
ATOM 608 O O . ASP A 1 87 ? -17.199 3.669 5.080 1.00 95.69 87 ASP A O 1
ATOM 612 N N . GLY A 1 88 ? -15.293 2.610 5.580 1.00 95.88 88 GLY A N 1
ATOM 613 C CA . GLY A 1 88 ? -15.174 1.968 4.276 1.00 95.88 88 GLY A CA 1
ATOM 614 C C . GLY A 1 88 ? -14.553 2.871 3.205 1.00 95.88 88 GLY A C 1
ATOM 615 O O . GLY A 1 88 ? -14.618 2.536 2.022 1.00 95.88 88 GLY A O 1
ATOM 616 N N . GLU A 1 89 ? -13.934 3.985 3.596 1.00 96.19 89 GLU A N 1
ATOM 617 C CA . GLU A 1 89 ? -13.431 5.007 2.682 1.00 96.19 89 GLU A CA 1
ATOM 618 C C . GLU A 1 89 ? -12.171 5.690 3.233 1.00 96.19 89 GLU A C 1
ATOM 620 O O . GLU A 1 89 ? -12.002 5.867 4.439 1.00 96.19 89 GLU A O 1
ATOM 625 N N . LEU A 1 90 ? -11.259 6.064 2.334 1.00 97.44 90 LEU A N 1
ATOM 626 C CA . LEU A 1 90 ? -10.093 6.873 2.677 1.00 97.44 90 LEU A CA 1
ATOM 627 C C . LEU A 1 90 ? -10.469 8.354 2.629 1.00 97.44 90 LEU A C 1
ATOM 629 O O . LEU A 1 90 ? -11.123 8.800 1.692 1.00 97.44 90 LEU A O 1
ATOM 633 N N . SER A 1 91 ? -9.973 9.135 3.583 1.00 96.75 91 SER A N 1
ATOM 634 C CA . SER A 1 91 ? -9.998 10.596 3.468 1.00 96.75 91 SER A CA 1
ATOM 635 C C . SER A 1 91 ? -9.166 11.077 2.272 1.00 96.75 91 SER A C 1
ATOM 637 O O . SER A 1 91 ? -8.211 10.410 1.870 1.00 96.75 91 SER A O 1
ATOM 639 N N . GLU A 1 92 ? -9.465 12.269 1.747 1.00 96.38 92 GLU A N 1
ATOM 640 C CA . GLU A 1 92 ? -8.703 12.877 0.640 1.00 96.38 92 GLU A CA 1
ATOM 641 C C . GLU A 1 92 ? -7.196 12.921 0.933 1.00 96.38 92 GLU A C 1
ATOM 643 O O . GLU A 1 92 ? -6.381 12.501 0.116 1.00 96.38 92 GLU A O 1
ATOM 648 N N . MET A 1 93 ? -6.824 13.314 2.152 1.00 96.62 93 MET A N 1
ATOM 649 C CA . MET A 1 93 ? -5.426 13.336 2.579 1.00 96.62 93 MET A CA 1
ATOM 650 C C . MET A 1 93 ? -4.793 11.933 2.606 1.00 96.62 93 MET A C 1
ATOM 652 O O . MET A 1 93 ? -3.646 11.774 2.196 1.00 96.62 93 MET A O 1
ATOM 656 N N .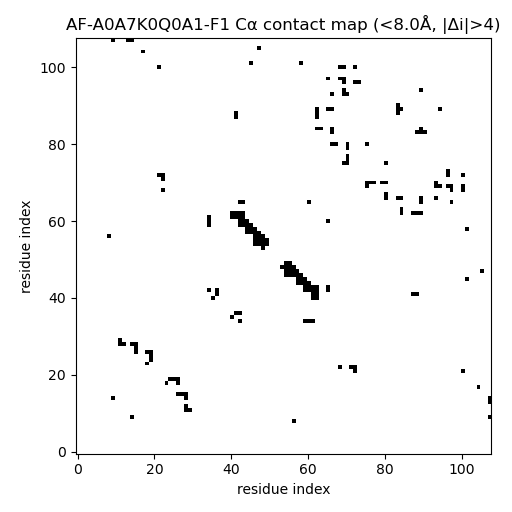 GLN A 1 94 ? -5.513 10.886 3.026 1.00 97.69 94 GLN A N 1
ATOM 657 C CA . GLN A 1 94 ? -4.981 9.520 2.938 1.00 97.69 94 GLN A CA 1
ATOM 658 C C . GLN A 1 94 ? -4.807 9.065 1.490 1.00 97.69 94 GLN A C 1
ATOM 660 O O . GLN A 1 94 ? -3.852 8.344 1.214 1.00 97.69 94 GLN A O 1
ATOM 665 N N . VAL A 1 95 ? -5.692 9.470 0.573 1.00 97.44 95 VAL A N 1
ATOM 666 C CA . VAL A 1 95 ? -5.546 9.178 -0.861 1.00 97.44 95 VAL A CA 1
ATOM 667 C C . VAL A 1 95 ? -4.281 9.837 -1.410 1.00 97.44 95 VAL A C 1
ATOM 669 O O . VAL A 1 95 ? -3.475 9.159 -2.047 1.00 97.44 95 VAL A O 1
ATOM 672 N N . GLU A 1 96 ? -4.051 11.117 -1.111 1.00 97.62 96 GLU A N 1
ATOM 673 C CA . GLU A 1 96 ? -2.833 11.836 -1.510 1.00 97.62 96 GLU A CA 1
ATOM 674 C C . GLU A 1 96 ? -1.565 11.171 -0.964 1.00 97.62 96 GLU A C 1
ATOM 676 O O . GLU A 1 96 ? -0.606 10.940 -1.694 1.00 97.62 96 GLU A O 1
ATOM 681 N N . VAL A 1 97 ? -1.558 10.782 0.310 1.00 97.50 97 VAL A N 1
ATOM 682 C CA . VAL A 1 97 ? -0.396 10.110 0.907 1.00 97.50 97 VAL A CA 1
ATOM 683 C C . VAL A 1 97 ? -0.210 8.705 0.327 1.00 97.50 97 VAL A C 1
ATOM 685 O O . VAL A 1 97 ? 0.918 8.249 0.135 1.00 97.50 97 VAL A O 1
ATOM 688 N N . LEU A 1 98 ? -1.299 8.002 0.006 1.00 97.44 98 LEU A N 1
ATOM 689 C CA . LEU A 1 98 ? -1.232 6.694 -0.639 1.00 97.44 98 LEU A CA 1
ATOM 690 C C . LEU A 1 98 ? -0.611 6.784 -2.039 1.00 97.44 98 LEU A C 1
ATOM 692 O O . LEU A 1 98 ? 0.094 5.850 -2.425 1.00 97.44 98 LEU A O 1
ATOM 696 N N . HIS A 1 99 ? -0.797 7.894 -2.765 1.00 97.12 99 HIS A N 1
ATOM 697 C CA . HIS A 1 99 ? -0.081 8.145 -4.020 1.00 97.12 99 HIS A CA 1
ATOM 698 C C . HIS A 1 99 ? 1.441 8.102 -3.828 1.00 97.12 99 HIS A C 1
ATOM 700 O O . HIS A 1 99 ? 2.137 7.484 -4.632 1.00 97.12 99 HIS A O 1
ATOM 706 N N . GLU A 1 100 ? 1.966 8.656 -2.735 1.00 96.69 100 GLU A N 1
ATOM 707 C CA . GLU A 1 100 ? 3.401 8.586 -2.433 1.00 96.69 100 GLU A CA 1
ATOM 708 C C . GLU A 1 100 ? 3.863 7.160 -2.113 1.00 96.69 100 GLU A C 1
ATOM 710 O O . GLU A 1 100 ? 4.912 6.719 -2.586 1.00 96.69 100 GLU A O 1
ATOM 715 N N . VAL A 1 101 ? 3.051 6.386 -1.384 1.00 96.25 101 VAL A N 1
ATOM 716 C CA . VAL A 1 101 ? 3.335 4.966 -1.107 1.00 96.25 101 VAL A CA 1
ATOM 717 C C . VAL A 1 101 ? 3.486 4.179 -2.412 1.00 96.25 101 VAL A C 1
ATOM 719 O O . VAL A 1 101 ? 4.456 3.435 -2.585 1.00 96.25 101 VAL A O 1
ATOM 722 N N . VAL A 1 102 ? 2.544 4.338 -3.347 1.00 96.50 102 VAL A N 1
ATOM 723 C CA . VAL A 1 102 ? 2.581 3.610 -4.625 1.00 96.50 102 VAL A CA 1
ATOM 724 C C . VAL A 1 102 ? 3.636 4.169 -5.581 1.00 96.50 102 VAL A C 1
ATOM 726 O O . VAL A 1 102 ? 4.192 3.399 -6.362 1.00 96.50 102 VAL A O 1
ATOM 729 N N . ASN A 1 103 ? 3.993 5.452 -5.485 1.00 95.62 103 ASN A N 1
ATOM 730 C CA . ASN A 1 103 ? 5.127 6.022 -6.218 1.00 95.62 103 ASN A CA 1
ATOM 731 C C . ASN A 1 103 ? 6.455 5.415 -5.761 1.00 95.62 103 ASN A C 1
ATOM 733 O O . ASN A 1 103 ? 7.277 5.038 -6.592 1.00 95.62 103 ASN A O 1
ATOM 737 N N . VAL A 1 104 ? 6.658 5.242 -4.453 1.00 95.19 104 VAL A N 1
ATOM 738 C CA . VAL A 1 104 ? 7.841 4.547 -3.922 1.00 95.19 104 VAL A CA 1
ATOM 739 C C . VAL A 1 104 ? 7.873 3.092 -4.405 1.00 95.19 104 VAL A C 1
ATOM 741 O O . VAL A 1 104 ? 8.924 2.602 -4.821 1.00 95.19 104 VAL A O 1
ATOM 744 N N . ALA A 1 105 ? 6.719 2.421 -4.454 1.00 94.75 105 ALA A N 1
ATOM 745 C CA . ALA A 1 105 ? 6.605 1.072 -5.010 1.00 94.75 105 ALA A CA 1
ATOM 746 C C . ALA A 1 105 ? 6.873 0.983 -6.525 1.00 94.75 105 ALA A C 1
ATOM 748 O O . ALA A 1 105 ? 7.189 -0.101 -7.004 1.00 94.75 105 ALA A O 1
ATOM 749 N N . ALA A 1 106 ? 6.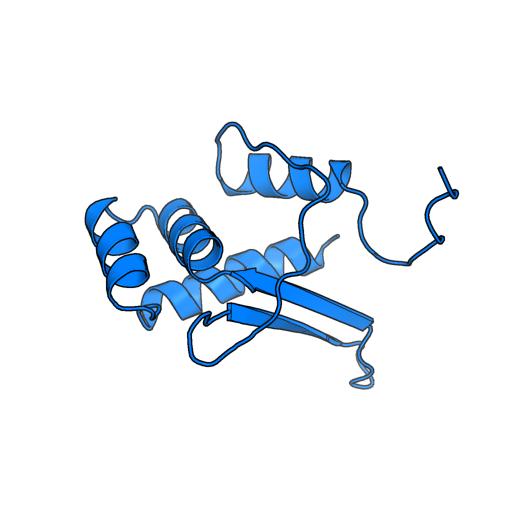832 2.096 -7.267 1.00 93.25 106 ALA A N 1
ATOM 750 C CA . ALA A 1 106 ? 7.201 2.139 -8.686 1.00 93.25 106 ALA A CA 1
ATOM 751 C C . ALA A 1 106 ? 8.699 1.881 -8.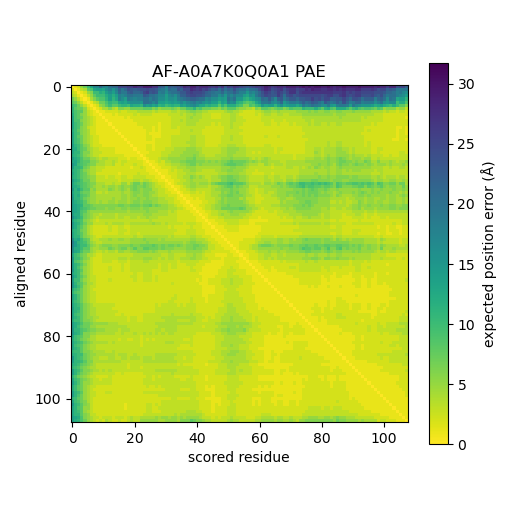934 1.00 93.25 106 ALA A C 1
ATOM 753 O O . ALA A 1 106 ? 9.098 1.648 -10.071 1.00 93.25 106 ALA A O 1
ATOM 754 N N . SER A 1 107 ? 9.532 1.968 -7.890 1.00 91.31 107 SER A N 1
ATOM 755 C CA . SER A 1 107 ? 10.976 1.708 -7.972 1.00 91.31 107 SER A CA 1
ATOM 756 C C . SER A 1 107 ? 11.350 0.219 -7.963 1.00 91.31 107 SER A C 1
ATOM 758 O O . SER A 1 107 ? 12.533 -0.106 -8.092 1.00 91.31 107 SER A O 1
ATOM 760 N N . LEU A 1 108 ? 10.360 -0.660 -7.770 1.00 90.44 108 LEU A N 1
ATOM 761 C CA . LEU A 1 108 ? 10.516 -2.111 -7.678 1.00 90.44 108 LEU A CA 1
ATOM 762 C C . LEU A 1 108 ? 10.603 -2.822 -9.034 1.00 90.44 108 LEU A C 1
ATOM 764 O O . LEU A 1 108 ? 10.021 -2.327 -10.023 1.00 90.44 108 LEU A O 1
#

Nearest PDB structures (foldseek):
  7slt-assembly1_C  TM=5.496E-01  e=1.507E+00  Locusta migratoria
  7b9s-assembly1_W  TM=1.895E-01  e=6.743E+00  Mycobacterium xenopi RIVM700367
  8pkp-assembly1_N  TM=1.680E-01  e=9.212E+00  Homo sapiens

Foldseek 3Di:
DDDDDPAPDDDQVVVLVLLCVQLVDDDDGDDDDDQDDDPVWHWDKDFDADPVRHTRDMDIGTQLRLLSSLCSNVVHDPVLSVVCVVVVHDDPSSVVSSVVSVVSVSVD